Protein AF-A0A7S2NH34-F1 (afdb_monomer_lite)

Organism: NCBI:txid327968

Foldseek 3Di:
DVQLQVQQVVQCVQFPFFFKKFFAQPLAKWFKAQDQDPPGDGDDIDGHGDMFTFGGSDQKTFGDDPVPDPDRRIITGQADPDPDDPRDGRIGGQLPDWDFDDDPDPPCRDDTDTDRPRDPDPDDDDDDDDDDDPPDD

pLDDT: mean 74.91, std 16.02, range [39.28, 94.31]

Secondary structure (DSSP, 8-state):
-HHHHHHHHHHHHHSSSPEEEEE-TTS--EEEESSSSTTSPEEEEEPTT-EEEEEE-SSEEEEEPTT--SSEEEEEESB--STTS-SSBSEEEGGGS-EEE----TT-TT--EEE-TT---S------------S--

Structure (mmCIF, N/CA/C/O backbone):
data_AF-A0A7S2NH34-F1
#
_entry.id   AF-A0A7S2NH34-F1
#
loop_
_atom_site.group_PDB
_atom_site.id
_atom_site.type_symbol
_atom_site.label_atom_id
_atom_site.label_alt_id
_atom_site.label_comp_id
_atom_site.label_asym_id
_atom_site.label_entity_id
_atom_site.label_seq_id
_atom_site.pdbx_PDB_ins_code
_atom_site.Cartn_x
_atom_site.Cartn_y
_atom_site.Cartn_z
_atom_site.occupancy
_atom_site.B_iso_or_equiv
_atom_site.auth_seq_id
_atom_site.auth_comp_id
_atom_site.auth_asym_id
_atom_site.auth_atom_id
_atom_site.pdbx_PDB_model_num
ATOM 1 N N . GLY A 1 1 ? 5.482 4.991 -13.044 1.00 65.62 1 GLY A N 1
ATOM 2 C CA . GLY A 1 1 ? 4.552 6.133 -13.211 1.00 65.62 1 GLY A CA 1
ATOM 3 C C . GLY A 1 1 ? 4.896 7.312 -12.304 1.00 65.62 1 GLY A C 1
ATOM 4 O O . GLY A 1 1 ? 4.964 7.147 -11.092 1.00 65.62 1 GLY A O 1
ATOM 5 N N . ALA A 1 2 ? 5.089 8.513 -12.863 1.00 80.56 2 ALA A N 1
ATOM 6 C CA . ALA A 1 2 ? 5.440 9.723 -12.100 1.00 80.56 2 ALA A CA 1
ATOM 7 C C . ALA A 1 2 ? 4.353 10.170 -11.098 1.00 80.56 2 ALA A C 1
ATOM 9 O O . ALA A 1 2 ? 4.669 10.693 -10.032 1.00 80.56 2 ALA A O 1
ATOM 10 N N . GLY A 1 3 ? 3.073 9.919 -11.404 1.00 84.62 3 GLY A N 1
ATOM 11 C CA . GLY A 1 3 ? 1.956 10.215 -10.499 1.00 84.62 3 GLY A CA 1
ATOM 12 C C . GLY A 1 3 ? 2.044 9.456 -9.174 1.00 84.62 3 GLY A C 1
ATOM 13 O O . GLY A 1 3 ? 1.977 10.075 -8.117 1.00 84.62 3 GLY A O 1
ATOM 14 N N . ALA A 1 4 ? 2.294 8.144 -9.230 1.00 85.25 4 ALA A N 1
ATOM 15 C CA . ALA A 1 4 ? 2.416 7.304 -8.040 1.00 85.25 4 ALA A CA 1
ATOM 16 C C . ALA A 1 4 ? 3.557 7.752 -7.112 1.00 85.25 4 ALA A C 1
ATOM 18 O O . ALA A 1 4 ? 3.383 7.813 -5.897 1.00 85.25 4 ALA A O 1
ATOM 19 N N . ARG A 1 5 ? 4.698 8.159 -7.691 1.00 88.00 5 ARG A N 1
ATOM 20 C CA . ARG A 1 5 ? 5.837 8.717 -6.941 1.00 88.00 5 ARG A CA 1
ATOM 21 C C . ARG A 1 5 ? 5.459 9.991 -6.179 1.00 88.00 5 ARG A C 1
ATOM 23 O O . ARG A 1 5 ? 5.792 10.109 -5.005 1.00 88.00 5 ARG A O 1
ATOM 30 N N . ARG A 1 6 ? 4.727 10.914 -6.818 1.00 87.25 6 ARG A N 1
ATOM 31 C CA . ARG A 1 6 ? 4.263 12.156 -6.172 1.00 87.25 6 ARG A CA 1
ATOM 32 C C . ARG A 1 6 ? 3.299 11.887 -5.019 1.00 87.25 6 ARG A C 1
ATOM 34 O O . ARG A 1 6 ? 3.444 12.490 -3.964 1.00 87.25 6 ARG A O 1
ATOM 41 N N . VAL A 1 7 ? 2.353 10.967 -5.204 1.00 85.81 7 VAL A N 1
ATOM 42 C CA . VAL A 1 7 ? 1.376 10.610 -4.160 1.00 85.81 7 VAL A CA 1
ATOM 43 C C . VAL A 1 7 ? 2.057 9.931 -2.969 1.00 85.81 7 VAL A C 1
ATOM 45 O O . VAL A 1 7 ? 1.750 10.263 -1.827 1.00 85.81 7 VAL A O 1
ATOM 48 N N . ALA A 1 8 ? 3.020 9.040 -3.216 1.00 87.25 8 ALA A N 1
ATOM 49 C CA . ALA A 1 8 ? 3.787 8.400 -2.148 1.00 87.25 8 ALA A CA 1
ATOM 50 C C . ALA A 1 8 ? 4.632 9.405 -1.355 1.00 87.25 8 ALA A C 1
ATOM 52 O O . ALA A 1 8 ? 4.673 9.330 -0.129 1.00 87.25 8 ALA A O 1
ATOM 53 N N . ALA A 1 9 ? 5.262 10.369 -2.037 1.00 86.19 9 ALA A N 1
ATOM 54 C CA . ALA A 1 9 ? 5.993 11.452 -1.382 1.00 86.19 9 ALA A CA 1
ATOM 55 C C . ALA A 1 9 ? 5.063 12.307 -0.503 1.00 86.19 9 ALA A C 1
ATOM 57 O O . ALA A 1 9 ? 5.317 12.440 0.687 1.00 86.19 9 ALA A O 1
ATOM 58 N N . ALA A 1 10 ? 3.930 12.768 -1.044 1.00 84.44 10 ALA A N 1
ATOM 59 C CA . ALA A 1 10 ? 2.946 13.530 -0.273 1.00 84.44 10 ALA A CA 1
ATOM 60 C C . ALA A 1 10 ? 2.396 12.740 0.931 1.00 84.44 10 ALA A C 1
ATOM 62 O O . ALA A 1 10 ? 2.212 13.293 2.011 1.00 84.44 10 ALA A O 1
ATOM 63 N N . SER A 1 11 ? 2.171 11.432 0.772 1.00 84.00 11 SER A N 1
ATOM 64 C CA . SER A 1 11 ? 1.742 10.565 1.876 1.00 84.00 11 SER A CA 1
ATOM 65 C C . SER A 1 11 ? 2.810 10.455 2.963 1.00 84.00 11 SER A C 1
ATOM 67 O O . SER A 1 11 ? 2.477 10.458 4.144 1.00 84.00 11 SER A O 1
ATOM 69 N N . ARG A 1 12 ? 4.091 10.378 2.587 1.00 84.25 12 ARG A N 1
ATOM 70 C CA . ARG A 1 12 ? 5.213 10.350 3.534 1.00 84.25 12 ARG A CA 1
ATOM 71 C C . ARG A 1 12 ? 5.295 11.621 4.379 1.00 84.25 12 ARG A C 1
ATOM 73 O O . ARG A 1 12 ? 5.637 11.514 5.549 1.00 84.25 12 ARG A O 1
ATOM 80 N N . ASP A 1 13 ? 4.954 12.777 3.818 1.00 81.06 13 ASP A N 1
ATOM 81 C CA . ASP A 1 13 ? 5.004 14.059 4.536 1.00 81.06 13 ASP A CA 1
ATOM 82 C C . ASP A 1 13 ? 3.871 14.213 5.567 1.00 81.06 13 ASP A C 1
ATOM 84 O O . ASP A 1 13 ? 4.008 14.940 6.550 1.00 81.06 13 ASP A O 1
ATOM 88 N N . VAL A 1 14 ? 2.745 13.527 5.352 1.00 79.62 14 VAL A N 1
ATOM 89 C CA . VAL A 1 14 ? 1.555 13.613 6.216 1.00 79.62 14 VAL A CA 1
ATOM 90 C C . VAL A 1 14 ? 1.524 12.500 7.266 1.00 79.62 14 VAL A C 1
ATOM 92 O O . VAL A 1 14 ? 1.052 12.704 8.388 1.00 79.62 14 VAL A O 1
ATOM 95 N N . LEU A 1 15 ? 1.997 11.305 6.915 1.00 79.88 15 LEU A N 1
ATOM 96 C CA . LEU A 1 15 ? 1.953 10.136 7.786 1.00 79.88 15 LEU A CA 1
ATOM 97 C C . LEU A 1 15 ? 3.124 10.127 8.773 1.00 79.88 15 LEU A C 1
ATOM 99 O O . LEU A 1 15 ? 4.233 10.549 8.470 1.00 79.88 15 LEU A O 1
ATOM 103 N N . LEU A 1 16 ? 2.891 9.562 9.960 1.00 78.62 16 LEU A N 1
ATOM 104 C CA . LEU A 1 16 ? 3.945 9.362 10.963 1.00 78.62 16 LEU A CA 1
ATOM 105 C C . LEU A 1 16 ? 5.028 8.363 10.542 1.00 78.62 16 LEU A C 1
ATOM 107 O O . LEU A 1 16 ? 6.100 8.317 11.140 1.00 78.62 16 LEU A O 1
ATOM 111 N N . GLY A 1 17 ? 4.706 7.515 9.576 1.00 84.06 17 GLY A N 1
ATOM 112 C CA . GLY A 1 17 ? 5.538 6.423 9.119 1.00 84.06 17 GLY A CA 1
ATOM 113 C C . GLY A 1 17 ? 4.799 5.593 8.073 1.00 84.06 17 GLY A C 1
ATOM 114 O O . GLY A 1 17 ? 3.636 5.876 7.762 1.00 84.06 17 GLY A O 1
ATOM 115 N N . PRO A 1 18 ? 5.463 4.572 7.512 1.00 88.44 18 PRO A N 1
ATOM 116 C CA . PRO A 1 18 ? 4.841 3.694 6.538 1.00 88.44 18 PRO A CA 1
ATOM 117 C C . PRO A 1 18 ? 3.730 2.880 7.208 1.00 88.44 18 PRO A C 1
ATOM 119 O O . PRO A 1 18 ? 3.854 2.443 8.353 1.00 88.44 18 PRO A O 1
ATOM 122 N N . LEU A 1 19 ? 2.637 2.667 6.486 1.00 87.12 19 LEU A N 1
ATOM 123 C CA . LEU A 1 19 ? 1.461 1.991 7.013 1.00 87.12 19 LEU A CA 1
ATOM 124 C C . LEU A 1 19 ? 1.545 0.475 6.787 1.00 87.12 19 LEU A C 1
ATOM 126 O O . LEU A 1 19 ? 2.082 0.049 5.762 1.00 87.12 19 LEU A O 1
ATOM 130 N N . PRO A 1 20 ? 0.998 -0.345 7.700 1.00 89.31 20 PRO A N 1
ATOM 131 C CA . PRO A 1 20 ? 0.996 -1.796 7.564 1.00 89.31 20 PRO A CA 1
ATOM 132 C C . PRO A 1 20 ? -0.061 -2.306 6.582 1.00 89.31 20 PRO A C 1
ATOM 134 O O . PRO A 1 20 ? -1.229 -1.915 6.642 1.00 89.31 20 PRO A O 1
ATOM 137 N N . TYR A 1 21 ? 0.352 -3.243 5.731 1.00 91.44 21 TYR A N 1
ATOM 138 C CA . TYR A 1 21 ? -0.489 -3.995 4.804 1.00 91.44 21 TYR A CA 1
ATOM 139 C C . TYR A 1 21 ? -0.225 -5.493 4.935 1.00 91.44 21 TYR A C 1
ATOM 141 O O . TYR A 1 21 ? 0.900 -5.908 5.212 1.00 91.44 21 TYR A O 1
ATOM 149 N N . THR A 1 22 ? -1.255 -6.303 4.696 1.00 91.81 22 THR A N 1
ATOM 150 C CA . THR A 1 22 ? -1.137 -7.765 4.595 1.00 91.81 22 THR A CA 1
ATOM 151 C C . THR A 1 22 ? -1.578 -8.223 3.212 1.00 91.81 22 THR A C 1
ATOM 153 O O . THR A 1 22 ? -2.649 -7.829 2.746 1.00 91.81 22 THR A O 1
ATOM 156 N N . LEU A 1 23 ? -0.782 -9.066 2.557 1.00 91.62 23 LEU A N 1
ATOM 157 C CA . LEU A 1 23 ? -1.184 -9.727 1.320 1.00 91.62 23 LEU A CA 1
ATOM 158 C C . LEU A 1 23 ? -2.252 -10.782 1.629 1.00 91.62 23 LEU A C 1
ATOM 160 O O . LEU A 1 23 ? -2.051 -11.646 2.484 1.00 91.62 23 LEU A O 1
ATOM 164 N N . ARG A 1 24 ? -3.404 -10.707 0.957 1.00 88.81 24 ARG A N 1
ATOM 165 C CA . ARG A 1 24 ? -4.493 -11.671 1.150 1.00 88.81 24 ARG A CA 1
ATOM 166 C C . ARG A 1 24 ? -4.039 -13.104 0.886 1.00 88.81 24 ARG A C 1
ATOM 168 O O . ARG A 1 24 ? -3.216 -13.360 0.011 1.00 88.81 24 ARG A O 1
ATOM 175 N N . GLN A 1 25 ? -4.656 -14.036 1.606 1.00 86.44 25 GLN A N 1
ATOM 176 C CA . GLN A 1 25 ? -4.388 -15.473 1.490 1.00 86.44 25 GLN A CA 1
ATOM 177 C C . GLN A 1 25 ? -4.728 -16.040 0.098 1.00 86.44 25 GLN A C 1
ATOM 179 O O . GLN A 1 25 ? -4.115 -17.003 -0.348 1.00 86.44 25 GLN A O 1
ATOM 184 N N . ASP A 1 26 ? -5.676 -15.427 -0.609 1.00 84.06 26 ASP A N 1
ATOM 185 C CA . ASP A 1 26 ? -6.183 -15.858 -1.916 1.00 84.06 26 ASP A CA 1
ATOM 186 C C . ASP A 1 26 ? -5.614 -15.059 -3.105 1.00 84.06 26 ASP A C 1
ATOM 188 O O . ASP A 1 26 ? -5.895 -15.377 -4.259 1.00 84.06 26 ASP A O 1
ATOM 192 N N . ALA A 1 27 ? -4.783 -14.040 -2.861 1.00 81.50 27 ALA A N 1
ATOM 193 C CA . ALA A 1 27 ? -4.271 -13.147 -3.907 1.00 81.50 27 ALA A CA 1
ATOM 194 C C . ALA A 1 27 ? -3.088 -13.718 -4.717 1.00 81.50 27 ALA A C 1
ATOM 196 O O . ALA A 1 27 ? -2.608 -13.061 -5.652 1.00 81.50 27 ALA A O 1
ATOM 197 N N . GLY A 1 28 ? -2.620 -14.920 -4.364 1.00 85.56 28 GLY A N 1
ATOM 198 C CA . GLY A 1 28 ? -1.414 -15.523 -4.922 1.00 85.56 28 GLY A CA 1
ATOM 199 C C . GLY A 1 28 ? -0.156 -14.705 -4.620 1.00 85.56 28 GLY A C 1
ATOM 200 O O . GLY A 1 28 ? -0.158 -13.803 -3.783 1.00 85.56 28 GLY A O 1
ATOM 201 N N . HIS A 1 29 ? 0.938 -15.035 -5.300 1.00 89.75 29 HIS A N 1
ATOM 202 C CA . HIS A 1 29 ? 2.187 -14.291 -5.167 1.00 89.75 29 HIS A CA 1
ATOM 203 C C . HIS A 1 29 ? 2.110 -12.969 -5.949 1.00 89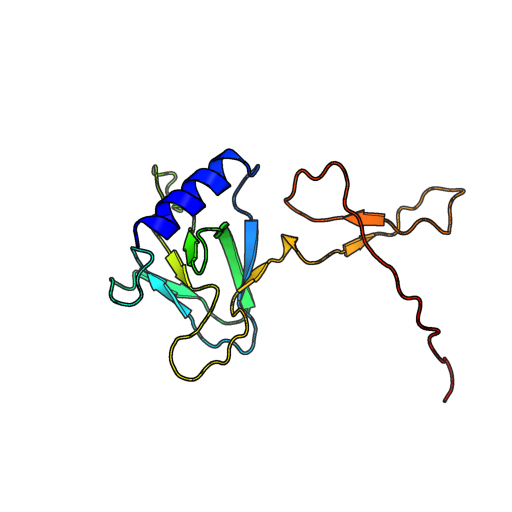.75 29 HIS A C 1
ATOM 205 O O . HIS A 1 29 ? 1.489 -12.905 -7.017 1.00 89.75 29 HIS A O 1
ATOM 211 N N . ILE A 1 30 ? 2.748 -11.910 -5.441 1.00 90.25 30 ILE A N 1
ATOM 212 C CA . ILE A 1 30 ? 2.791 -10.594 -6.096 1.00 90.25 30 ILE A CA 1
ATOM 213 C C . ILE A 1 30 ? 4.228 -10.135 -6.278 1.00 90.25 30 ILE A C 1
ATOM 215 O O . ILE A 1 30 ? 5.013 -10.098 -5.338 1.00 90.25 30 ILE A O 1
ATOM 219 N N . LYS A 1 31 ? 4.533 -9.697 -7.496 1.00 92.94 31 LYS A N 1
ATOM 220 C CA . LYS A 1 31 ? 5.827 -9.128 -7.862 1.00 92.94 31 LYS A CA 1
ATOM 221 C C . LYS A 1 31 ? 6.022 -7.740 -7.255 1.00 92.94 31 LYS A C 1
ATOM 223 O O . LYS A 1 31 ? 5.122 -6.898 -7.285 1.00 92.94 31 LYS A O 1
ATOM 228 N N . VAL A 1 32 ? 7.230 -7.492 -6.768 1.00 93.44 32 VAL A N 1
ATOM 229 C CA . VAL A 1 32 ? 7.707 -6.178 -6.338 1.00 93.44 32 VAL A CA 1
ATOM 230 C C . VAL A 1 32 ? 8.631 -5.635 -7.416 1.00 93.44 32 VAL A C 1
ATOM 232 O O . VAL A 1 32 ? 9.549 -6.319 -7.864 1.00 93.44 32 VAL A O 1
ATOM 235 N N . HIS A 1 33 ? 8.395 -4.398 -7.828 1.00 93.56 33 HIS A N 1
ATOM 236 C CA . HIS A 1 33 ? 9.067 -3.752 -8.947 1.00 93.56 33 HIS A CA 1
ATOM 237 C C . HIS A 1 33 ? 9.979 -2.617 -8.475 1.00 93.56 33 HIS A C 1
ATOM 239 O O . HIS A 1 33 ? 9.715 -1.978 -7.456 1.00 93.56 33 HIS A O 1
ATOM 245 N N . GLU A 1 34 ? 11.036 -2.328 -9.234 1.00 91.69 34 GLU A N 1
ATOM 246 C CA . GLU A 1 34 ? 11.936 -1.190 -8.967 1.00 91.69 34 GLU A CA 1
ATOM 247 C C . GLU A 1 34 ? 11.248 0.179 -9.164 1.00 91.69 34 GLU A C 1
ATOM 249 O O . GLU A 1 34 ? 11.632 1.189 -8.572 1.00 91.69 34 GLU A O 1
ATOM 254 N N . GLU A 1 35 ? 10.175 0.212 -9.959 1.00 91.81 35 GLU A N 1
ATOM 255 C CA . GLU A 1 35 ? 9.353 1.396 -10.215 1.00 91.81 35 GLU A CA 1
ATOM 256 C C . GLU A 1 35 ? 7.856 1.064 -10.124 1.00 91.81 35 GLU A C 1
ATOM 258 O O . GLU A 1 35 ? 7.491 -0.096 -10.302 1.00 91.81 35 GLU A O 1
ATOM 263 N N . PRO A 1 36 ? 6.953 2.056 -9.957 1.00 91.12 36 PRO A N 1
ATOM 264 C CA . PRO A 1 36 ? 5.513 1.818 -10.023 1.00 91.12 36 PRO A CA 1
ATOM 265 C C . PRO A 1 36 ? 5.064 1.646 -11.481 1.00 91.12 36 PRO A C 1
ATOM 267 O O . PRO A 1 36 ? 4.491 2.561 -12.090 1.00 91.12 36 PRO A O 1
ATOM 270 N N . CYS A 1 37 ? 5.437 0.512 -12.066 1.00 89.81 37 CYS A N 1
ATOM 271 C CA . CYS A 1 37 ? 5.151 0.063 -13.420 1.00 89.81 37 CYS A CA 1
ATOM 272 C C . CYS A 1 37 ? 5.271 -1.470 -13.462 1.00 89.81 37 CYS A C 1
ATOM 274 O O . CYS A 1 37 ? 6.208 -2.022 -12.901 1.00 89.81 37 CYS A O 1
ATOM 276 N N . VAL A 1 38 ? 4.339 -2.163 -14.117 1.00 88.88 38 VAL A N 1
ATOM 277 C CA . VAL A 1 38 ? 4.368 -3.639 -14.193 1.00 88.88 38 VAL A CA 1
ATOM 278 C C . VAL A 1 38 ? 5.421 -4.173 -15.169 1.00 88.88 38 VAL A C 1
ATOM 280 O O . VAL A 1 38 ? 5.811 -5.333 -15.067 1.00 88.88 38 VAL A O 1
ATOM 283 N N . ASP A 1 39 ? 5.899 -3.324 -16.081 1.00 89.25 39 ASP A N 1
ATOM 284 C CA . ASP A 1 39 ? 6.878 -3.687 -17.111 1.00 89.25 39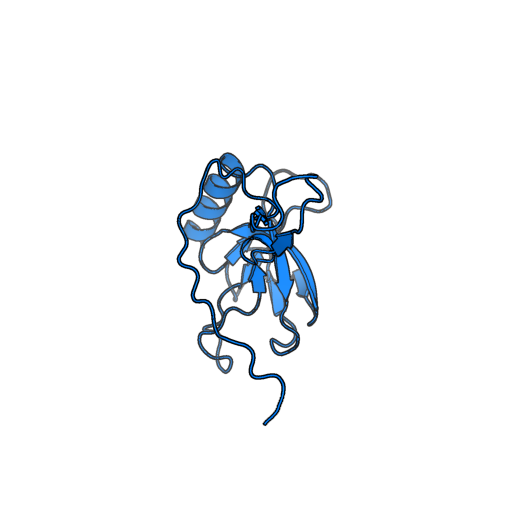 ASP A CA 1
ATOM 285 C C . ASP A 1 39 ? 8.333 -3.479 -16.661 1.00 89.25 39 ASP A C 1
ATOM 287 O O . ASP A 1 39 ? 9.265 -3.794 -17.399 1.00 89.25 39 ASP A O 1
ATOM 291 N N .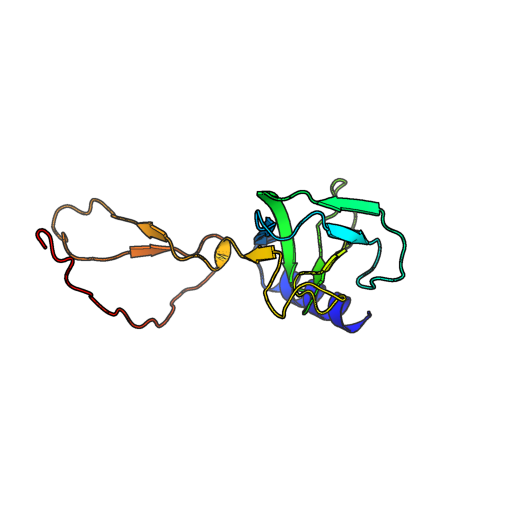 THR A 1 40 ? 8.555 -2.930 -15.464 1.00 90.25 40 THR A N 1
ATOM 292 C CA . THR A 1 40 ? 9.907 -2.720 -14.929 1.00 90.25 40 THR A CA 1
ATOM 293 C C . THR A 1 40 ? 10.414 -3.948 -14.194 1.00 90.25 40 THR A C 1
ATOM 295 O O . THR A 1 40 ? 9.663 -4.888 -13.899 1.00 90.25 40 THR A O 1
ATOM 298 N N . ARG A 1 41 ? 11.719 -3.955 -13.903 1.00 92.56 41 ARG A N 1
ATOM 299 C CA . ARG A 1 41 ? 12.387 -5.101 -13.296 1.00 92.56 41 ARG A CA 1
ATOM 300 C C . ARG A 1 41 ? 11.706 -5.504 -11.991 1.00 92.56 41 ARG A C 1
ATOM 302 O O . ARG A 1 41 ? 11.481 -4.680 -11.103 1.00 92.56 41 ARG A O 1
ATOM 309 N N . VAL A 1 42 ? 11.453 -6.804 -11.871 1.00 92.50 42 VAL A N 1
ATOM 310 C CA . VAL A 1 42 ? 11.043 -7.434 -10.615 1.00 92.50 42 VAL A CA 1
ATOM 311 C C . VAL A 1 42 ? 12.274 -7.571 -9.726 1.00 92.50 42 VAL A C 1
ATOM 313 O O . VAL A 1 42 ? 13.289 -8.134 -10.143 1.00 92.50 42 VAL A O 1
ATOM 316 N N . VAL A 1 43 ? 12.187 -7.032 -8.519 1.00 92.19 43 VAL A N 1
ATOM 317 C CA . VAL A 1 43 ? 13.273 -7.005 -7.532 1.00 92.19 43 VAL A CA 1
ATOM 318 C C . VAL A 1 43 ? 12.994 -7.896 -6.328 1.00 92.19 43 VAL A C 1
ATOM 320 O O . VAL A 1 43 ? 13.936 -8.256 -5.632 1.00 92.19 43 VAL A O 1
ATOM 323 N N . ASP A 1 44 ? 11.731 -8.256 -6.096 1.00 92.88 44 ASP A N 1
ATOM 324 C CA . ASP A 1 44 ? 11.309 -9.131 -5.000 1.00 92.88 44 ASP A CA 1
ATOM 325 C C . ASP A 1 44 ? 9.913 -9.723 -5.283 1.00 92.88 44 ASP A C 1
ATOM 327 O O . ASP A 1 44 ? 9.272 -9.385 -6.287 1.00 92.88 44 ASP A O 1
ATOM 331 N N . GLU A 1 45 ? 9.418 -10.584 -4.399 1.00 93.56 45 GLU A N 1
ATOM 332 C CA . GLU A 1 45 ? 8.091 -11.189 -4.477 1.00 93.56 45 GLU A CA 1
ATOM 333 C C . GLU A 1 45 ? 7.469 -11.370 -3.086 1.00 93.56 45 GLU A C 1
ATOM 335 O O . GLU A 1 45 ? 8.103 -11.886 -2.170 1.00 93.56 45 GLU A O 1
ATOM 340 N N . LEU A 1 46 ? 6.200 -10.985 -2.947 1.00 92.75 46 LEU A N 1
ATOM 341 C CA . LEU A 1 46 ? 5.403 -11.205 -1.742 1.00 92.75 46 LEU A CA 1
ATOM 342 C C . LEU A 1 46 ? 4.561 -12.470 -1.872 1.00 92.75 46 LEU A C 1
ATOM 344 O O . LEU A 1 46 ? 3.957 -12.728 -2.919 1.00 92.75 46 LEU A O 1
ATOM 348 N N . ARG A 1 47 ? 4.459 -13.214 -0.776 1.00 94.31 47 ARG A N 1
ATOM 349 C CA . ARG A 1 47 ? 3.658 -14.429 -0.634 1.00 94.31 47 ARG A CA 1
ATOM 350 C C . ARG A 1 47 ? 2.354 -14.155 0.121 1.00 94.31 47 ARG A C 1
ATOM 352 O O . ARG A 1 47 ? 2.299 -13.252 0.958 1.00 94.31 47 ARG A O 1
ATOM 359 N N . PRO A 1 48 ? 1.294 -14.939 -0.130 1.00 92.38 48 PRO A N 1
ATOM 360 C CA . PRO A 1 48 ? 0.060 -14.871 0.642 1.00 92.38 48 PRO A CA 1
ATOM 361 C C . PRO A 1 48 ? 0.310 -14.868 2.156 1.00 92.38 48 PRO A C 1
ATOM 363 O O . PRO A 1 48 ? 1.014 -15.728 2.681 1.00 92.38 48 PRO A O 1
ATOM 366 N N . GLY A 1 49 ? -0.269 -13.891 2.856 1.00 90.44 49 GLY A N 1
ATOM 367 C CA . GLY A 1 49 ? -0.077 -13.685 4.293 1.00 90.44 49 GLY A CA 1
ATOM 368 C C . GLY A 1 49 ? 1.106 -12.798 4.683 1.00 90.44 49 GLY A C 1
ATOM 369 O O . GLY A 1 49 ? 1.161 -12.382 5.843 1.00 90.44 49 GLY A O 1
ATOM 370 N N . ASP A 1 50 ? 2.004 -12.460 3.753 1.00 93.81 50 ASP A N 1
ATOM 371 C CA . ASP A 1 50 ? 3.123 -11.562 4.037 1.00 93.81 50 ASP A CA 1
ATOM 372 C C . ASP A 1 50 ? 2.631 -10.192 4.500 1.00 93.81 50 ASP A C 1
ATOM 374 O O . ASP A 1 50 ? 1.621 -9.653 4.028 1.00 93.81 50 ASP A O 1
ATOM 378 N N . ARG A 1 51 ? 3.386 -9.612 5.434 1.00 92.31 51 ARG A N 1
ATOM 379 C CA . ARG A 1 51 ? 3.144 -8.278 5.976 1.00 92.31 51 ARG A CA 1
ATOM 380 C C . ARG A 1 51 ? 4.220 -7.327 5.498 1.00 92.31 51 ARG A C 1
ATOM 382 O O . ARG A 1 51 ? 5.405 -7.610 5.642 1.00 92.31 51 ARG A O 1
ATOM 389 N N . VAL A 1 52 ? 3.799 -6.174 4.994 1.00 91.75 52 VAL A N 1
ATOM 390 C CA . VAL A 1 52 ? 4.699 -5.127 4.508 1.00 91.75 52 VAL A CA 1
ATOM 391 C C . VAL A 1 52 ? 4.303 -3.768 5.058 1.00 91.75 52 VAL A C 1
ATOM 393 O O . VAL A 1 52 ? 3.136 -3.510 5.355 1.00 91.75 52 VAL A O 1
ATOM 396 N N . LEU A 1 53 ? 5.287 -2.884 5.182 1.00 91.56 53 LEU A N 1
ATOM 397 C CA . LEU A 1 53 ? 5.081 -1.476 5.497 1.00 91.56 53 LEU A CA 1
ATOM 398 C C . LEU A 1 53 ? 5.239 -0.660 4.214 1.00 91.56 53 LEU A C 1
ATOM 400 O O . LEU A 1 53 ? 6.188 -0.883 3.464 1.00 91.56 53 LEU A O 1
ATOM 404 N N . GLY A 1 54 ? 4.353 0.302 3.960 1.00 91.62 54 GLY A N 1
ATOM 405 C CA . GLY A 1 54 ? 4.508 1.173 2.797 1.00 91.62 54 GLY A CA 1
ATOM 406 C C . GLY A 1 54 ? 3.692 2.458 2.813 1.00 91.62 54 GLY A C 1
ATOM 407 O O . GLY A 1 54 ? 2.786 2.646 3.625 1.00 91.62 54 GLY A O 1
ATOM 408 N N . TYR A 1 55 ? 4.025 3.345 1.880 1.00 90.25 55 TYR A N 1
ATOM 409 C CA . TYR A 1 55 ? 3.335 4.611 1.651 1.00 90.25 55 TYR A CA 1
ATOM 410 C C . TYR A 1 55 ? 2.408 4.502 0.433 1.00 90.25 55 TYR A C 1
ATOM 412 O O . TYR A 1 55 ? 2.862 4.077 -0.636 1.00 90.25 55 TYR A O 1
ATOM 420 N N . PRO A 1 56 ? 1.123 4.877 0.556 1.00 89.88 56 PRO A N 1
ATOM 421 C CA . PRO A 1 56 ? 0.196 4.860 -0.569 1.00 89.88 56 PRO A CA 1
ATOM 422 C C . PRO A 1 56 ? 0.667 5.759 -1.718 1.00 89.88 56 PRO A C 1
ATOM 424 O O . PRO A 1 56 ? 0.969 6.930 -1.522 1.00 89.88 56 PRO A O 1
ATOM 427 N N . GLY A 1 57 ? 0.691 5.219 -2.933 1.00 88.56 57 GLY A N 1
ATOM 428 C CA . GLY A 1 57 ? 1.052 5.904 -4.176 1.00 88.56 57 GLY A CA 1
ATOM 429 C C . GLY A 1 57 ? -0.051 5.804 -5.235 1.00 88.56 57 GLY A C 1
ATOM 430 O O . GLY A 1 57 ? 0.239 5.669 -6.421 1.00 88.56 57 GLY A O 1
ATOM 431 N N . GLY A 1 58 ? -1.322 5.796 -4.827 1.00 86.19 58 GLY A N 1
ATOM 432 C CA . GLY A 1 58 ? -2.459 5.475 -5.698 1.00 86.19 58 GLY A CA 1
ATOM 433 C C . GLY A 1 58 ? -2.681 3.963 -5.777 1.00 86.19 58 GLY A C 1
ATOM 434 O O . GLY A 1 58 ? -2.801 3.312 -4.746 1.00 86.19 58 GLY A O 1
ATOM 435 N N . ALA A 1 59 ? -2.694 3.386 -6.984 1.00 88.31 59 ALA A N 1
ATOM 436 C CA . ALA A 1 59 ? -2.797 1.930 -7.166 1.00 88.31 59 ALA A CA 1
ATOM 437 C C . ALA A 1 59 ? -1.537 1.160 -6.720 1.00 88.31 59 ALA A C 1
ATOM 439 O O . ALA A 1 59 ? -1.539 -0.068 -6.694 1.00 88.31 59 ALA A O 1
ATOM 440 N N . TRP A 1 60 ? -0.464 1.874 -6.380 1.00 91.94 60 TRP A N 1
ATOM 441 C CA . TRP A 1 60 ? 0.815 1.320 -5.954 1.00 91.94 60 TRP A CA 1
ATOM 442 C C . TRP A 1 60 ? 1.080 1.615 -4.482 1.00 91.94 60 TRP A C 1
ATOM 444 O O . TRP A 1 60 ? 0.672 2.652 -3.965 1.00 91.94 60 TRP A O 1
ATOM 454 N N . LEU A 1 61 ? 1.831 0.736 -3.833 1.00 93.06 61 LEU A N 1
ATOM 455 C CA . LEU A 1 61 ? 2.379 0.925 -2.500 1.00 93.06 61 LEU A CA 1
ATOM 456 C C . LEU A 1 61 ? 3.897 1.042 -2.613 1.00 93.06 61 LEU A C 1
ATOM 458 O O . LEU A 1 61 ? 4.560 0.156 -3.155 1.00 93.06 61 LEU A O 1
ATOM 462 N N . ALA A 1 62 ? 4.432 2.147 -2.106 1.00 93.31 62 ALA A N 1
ATOM 463 C CA . ALA A 1 62 ? 5.859 2.402 -2.057 1.00 93.31 62 ALA A CA 1
ATOM 464 C C . ALA A 1 62 ? 6.447 1.771 -0.791 1.00 93.31 62 ALA A C 1
ATOM 466 O O . ALA A 1 62 ? 6.102 2.178 0.321 1.00 93.31 62 ALA A O 1
ATOM 467 N N . LEU A 1 63 ? 7.328 0.787 -0.947 1.00 92.44 63 LEU A N 1
ATOM 468 C CA . LEU A 1 63 ? 7.981 0.118 0.173 1.00 92.44 63 LEU A CA 1
ATOM 469 C C . LEU A 1 63 ? 9.260 0.889 0.560 1.00 92.44 63 LEU A C 1
ATOM 471 O O . LEU A 1 63 ? 10.029 1.274 -0.332 1.00 92.44 63 LEU A O 1
ATOM 475 N N . PRO A 1 64 ? 9.511 1.133 1.861 1.00 86.56 64 PRO A N 1
ATOM 476 C CA . PRO A 1 64 ? 10.755 1.734 2.331 1.00 86.56 64 PRO A CA 1
ATOM 477 C C . PRO A 1 64 ? 11.973 0.916 1.889 1.00 86.56 64 PRO A C 1
ATOM 479 O O . PRO A 1 64 ? 11.887 -0.302 1.719 1.00 86.56 64 PRO A O 1
ATOM 482 N N . SER A 1 65 ? 13.116 1.575 1.705 1.00 78.50 65 SER A N 1
ATOM 483 C CA . SER A 1 65 ? 14.387 0.869 1.520 1.00 78.50 65 SER A CA 1
ATOM 484 C C . SER A 1 65 ? 14.826 0.245 2.847 1.00 78.50 65 SER A C 1
ATOM 486 O O . SER A 1 65 ? 14.848 0.933 3.868 1.00 78.50 65 SER A O 1
ATOM 488 N N . ASP A 1 66 ? 15.218 -1.031 2.828 1.00 69.00 66 ASP A N 1
ATOM 489 C CA . ASP A 1 66 ? 15.716 -1.741 4.019 1.00 69.00 66 ASP A CA 1
ATOM 490 C C . ASP A 1 66 ? 17.068 -1.187 4.510 1.00 69.00 66 ASP A C 1
ATOM 492 O O . ASP A 1 66 ? 17.478 -1.437 5.640 1.00 69.00 66 ASP A O 1
ATOM 496 N N . HIS A 1 67 ? 17.759 -0.398 3.679 1.00 57.28 67 HIS A N 1
ATOM 497 C CA . HIS A 1 67 ? 19.103 0.120 3.949 1.00 57.28 67 HIS A CA 1
ATOM 498 C C . HIS A 1 67 ? 19.141 1.612 4.304 1.00 57.28 67 HIS A C 1
ATOM 500 O O . HIS A 1 67 ? 20.198 2.233 4.224 1.00 57.28 67 HIS A O 1
ATOM 506 N N . GLY A 1 68 ? 18.005 2.216 4.669 1.00 52.38 68 GLY A N 1
ATOM 507 C CA . GLY A 1 68 ? 17.966 3.621 5.098 1.00 52.38 68 GLY A CA 1
ATOM 508 C C . GLY A 1 68 ? 18.344 4.633 4.007 1.00 52.38 68 GLY A C 1
ATOM 509 O O . GLY A 1 68 ? 18.594 5.795 4.314 1.00 52.38 68 GLY A O 1
ATOM 510 N N . GLY A 1 69 ? 18.389 4.207 2.740 1.00 53.19 69 GLY A N 1
ATOM 511 C CA . GLY A 1 69 ? 18.631 5.091 1.605 1.00 53.19 69 GLY A CA 1
ATOM 512 C C . GLY A 1 69 ? 17.467 6.055 1.370 1.00 53.19 69 GLY A C 1
ATOM 513 O O . GLY A 1 69 ? 16.304 5.734 1.629 1.00 53.19 69 GLY A O 1
ATOM 514 N N . GLU A 1 70 ? 17.769 7.241 0.842 1.00 51.56 70 GLU A N 1
ATOM 515 C CA . GLU A 1 70 ? 16.744 8.202 0.443 1.00 51.56 70 GLU A CA 1
ATOM 516 C C . GLU A 1 70 ? 15.989 7.699 -0.797 1.00 51.56 70 GLU A C 1
ATOM 518 O O . GLU A 1 70 ? 16.512 7.686 -1.910 1.00 51.56 70 GLU A O 1
ATOM 523 N N . GLY A 1 71 ? 14.734 7.279 -0.612 1.00 59.72 71 GLY A N 1
ATOM 524 C CA . GLY A 1 71 ? 13.795 7.047 -1.711 1.00 59.72 71 GLY A CA 1
ATOM 525 C C . GLY A 1 71 ? 12.974 5.762 -1.613 1.00 59.72 71 GLY A C 1
ATOM 526 O O . GLY A 1 71 ? 13.167 4.914 -0.745 1.00 59.72 71 GLY A O 1
ATOM 527 N N . PHE A 1 72 ? 12.028 5.633 -2.543 1.00 65.31 72 PHE A N 1
ATOM 528 C CA . PHE A 1 72 ? 11.208 4.438 -2.726 1.00 65.3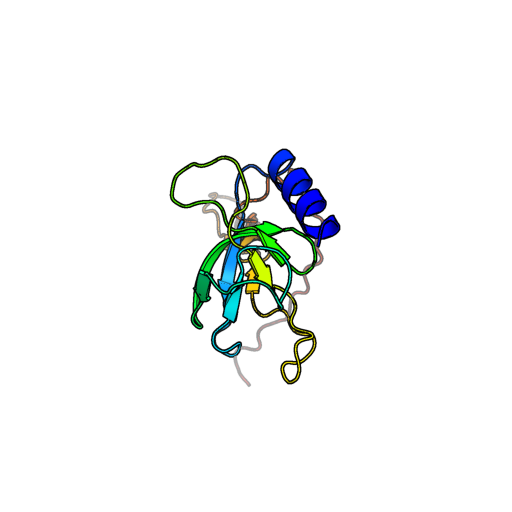1 72 PHE A CA 1
ATOM 529 C C . PHE A 1 72 ? 11.822 3.583 -3.836 1.00 65.31 72 PHE A C 1
ATOM 531 O O . PHE A 1 72 ? 11.732 3.937 -5.014 1.00 65.31 72 PHE A O 1
ATOM 538 N N . GLN A 1 73 ? 12.467 2.481 -3.463 1.00 74.94 73 GLN A N 1
ATOM 539 C CA . GLN A 1 73 ? 13.161 1.600 -4.414 1.00 74.94 73 GLN A CA 1
ATOM 540 C C . GLN A 1 73 ? 12.353 0.358 -4.789 1.00 74.94 73 GLN A C 1
ATOM 542 O O . GLN A 1 73 ? 12.769 -0.424 -5.637 1.00 74.94 73 GLN A O 1
ATOM 547 N N . ARG A 1 74 ? 11.209 0.157 -4.136 1.00 92.12 74 ARG A N 1
ATOM 548 C CA . ARG A 1 74 ? 10.389 -1.038 -4.277 1.00 92.12 74 ARG A CA 1
ATOM 549 C C . ARG A 1 74 ? 8.924 -0.650 -4.292 1.00 92.12 74 ARG A C 1
ATOM 551 O O . ARG A 1 74 ? 8.472 0.143 -3.464 1.00 92.12 74 ARG A O 1
ATOM 558 N N . TRP A 1 75 ? 8.196 -1.210 -5.240 1.00 93.38 75 TRP A N 1
ATOM 559 C CA . TRP A 1 75 ? 6.821 -0.853 -5.531 1.00 93.38 75 TRP A CA 1
ATOM 560 C C . TRP A 1 75 ? 6.000 -2.111 -5.729 1.00 93.38 75 TRP A C 1
ATOM 562 O O . TRP A 1 75 ? 6.373 -2.992 -6.498 1.00 93.38 75 TRP A O 1
ATOM 572 N N . VAL A 1 76 ? 4.861 -2.183 -5.055 1.00 93.62 76 VAL A N 1
ATOM 573 C CA . VAL A 1 76 ? 3.926 -3.298 -5.198 1.00 93.62 76 VAL A CA 1
ATOM 574 C C . VA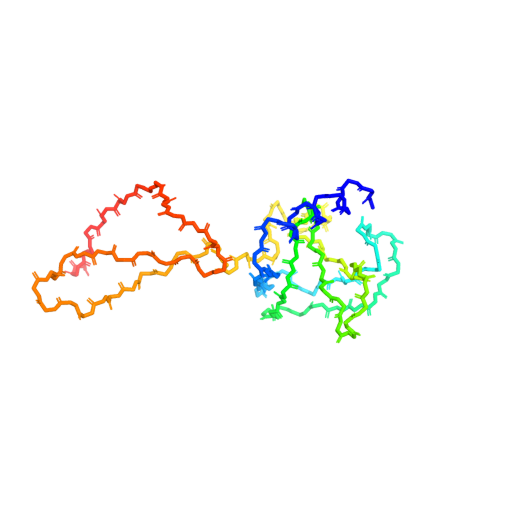L A 1 76 ? 2.554 -2.774 -5.592 1.00 93.62 76 VAL A C 1
ATOM 576 O O . VAL A 1 76 ? 2.121 -1.715 -5.135 1.00 93.62 76 VAL A O 1
ATOM 579 N N . LEU A 1 77 ? 1.883 -3.490 -6.486 1.00 90.62 77 LEU A N 1
ATOM 580 C CA . LEU A 1 77 ? 0.561 -3.119 -6.966 1.00 90.62 77 LEU A CA 1
ATOM 581 C C . LEU A 1 77 ? -0.499 -3.519 -5.923 1.00 90.62 77 LEU A C 1
ATOM 583 O O . LEU A 1 77 ? -0.630 -4.691 -5.577 1.00 90.62 77 LEU A O 1
ATOM 587 N N . VAL A 1 78 ? -1.250 -2.539 -5.417 1.00 86.25 78 VAL A N 1
ATOM 588 C CA . VAL A 1 78 ? -2.307 -2.723 -4.404 1.00 86.25 78 VAL A CA 1
ATOM 589 C C . VAL A 1 78 ? -3.604 -3.203 -5.050 1.00 86.25 78 VAL A C 1
ATOM 591 O O . VAL A 1 78 ? -4.263 -4.106 -4.529 1.00 86.25 78 VAL A O 1
ATOM 594 N N . LEU A 1 79 ? -3.954 -2.601 -6.189 1.00 75.12 79 LEU A N 1
ATOM 595 C CA . LEU A 1 79 ? -5.165 -2.888 -6.956 1.00 75.12 79 LEU A CA 1
ATOM 596 C C . LEU A 1 79 ? -4.796 -3.646 -8.229 1.00 75.12 79 LEU A C 1
ATOM 598 O O . LEU A 1 79 ? -4.071 -3.130 -9.076 1.00 75.12 79 LEU A O 1
ATOM 602 N N . GLY A 1 80 ? -5.285 -4.875 -8.365 1.00 55.31 80 GLY A N 1
ATOM 603 C CA . GLY A 1 80 ? -5.037 -5.680 -9.551 1.00 55.31 80 GLY A CA 1
ATOM 604 C C . GLY A 1 80 ? -6.139 -5.512 -10.590 1.00 55.31 80 GLY A C 1
ATOM 605 O O . GLY A 1 80 ? -7.127 -6.216 -10.516 1.00 55.31 80 GLY A O 1
ATOM 606 N N . GLU A 1 81 ? -5.922 -4.694 -11.620 1.00 49.50 81 GLU A N 1
ATOM 607 C CA . GLU A 1 81 ? -6.558 -4.915 -12.938 1.00 49.50 81 GLU A CA 1
ATOM 608 C C . GLU A 1 81 ? -5.634 -5.727 -13.870 1.00 49.50 81 GLU A C 1
ATOM 610 O O . GLU A 1 81 ? -5.738 -5.712 -15.096 1.00 49.50 81 GLU A O 1
ATOM 615 N N . ALA A 1 82 ? -4.679 -6.460 -13.298 1.00 42.16 82 ALA A N 1
ATOM 616 C CA . ALA A 1 82 ? -3.825 -7.357 -14.058 1.00 42.16 82 ALA A CA 1
ATOM 617 C C . ALA A 1 82 ? -4.562 -8.688 -14.284 1.00 42.16 82 ALA A C 1
ATOM 619 O O . ALA A 1 82 ? -4.622 -9.524 -13.383 1.00 42.16 82 ALA A O 1
ATOM 620 N N . ARG A 1 83 ? -5.145 -8.831 -15.487 1.00 39.28 83 ARG A N 1
ATOM 621 C CA . ARG A 1 83 ? -5.644 -10.063 -16.141 1.00 39.28 83 ARG A CA 1
ATOM 622 C C . ARG A 1 83 ? -5.880 -11.256 -15.194 1.00 39.28 83 ARG A C 1
ATOM 624 O O . ARG A 1 83 ? -4.972 -12.045 -14.952 1.00 39.28 83 ARG A O 1
ATOM 631 N N . GLY A 1 84 ? -7.123 -11.429 -14.740 1.00 41.03 84 GLY A N 1
ATOM 632 C CA . GLY A 1 84 ? -7.601 -12.679 -14.125 1.00 41.03 84 GLY A CA 1
ATOM 633 C C . GLY A 1 84 ? -7.865 -12.633 -12.620 1.00 41.03 84 GLY A C 1
ATOM 634 O O . GLY A 1 84 ? -8.446 -13.571 -12.089 1.00 41.03 84 GLY A O 1
ATOM 635 N N . PHE A 1 85 ? -7.514 -11.542 -11.944 1.00 43.94 85 PHE A N 1
ATOM 636 C CA . PHE A 1 85 ? -7.951 -11.272 -10.575 1.00 43.94 85 PHE A CA 1
ATOM 637 C C . PHE A 1 85 ? -8.899 -10.076 -10.644 1.00 43.94 85 PHE A C 1
ATOM 639 O O . PHE A 1 85 ? -8.571 -9.090 -11.299 1.00 43.94 85 PHE A O 1
ATOM 646 N N . GLY A 1 86 ? -10.105 -10.216 -10.091 1.00 48.72 86 GLY A N 1
ATOM 647 C CA . GLY A 1 86 ? -11.152 -9.192 -10.149 1.00 48.72 86 GLY A CA 1
ATOM 648 C C . GLY A 1 86 ? -10.747 -7.867 -9.481 1.00 48.72 86 GLY A C 1
ATOM 649 O O . GLY A 1 86 ? -9.628 -7.743 -8.991 1.00 48.72 86 GLY A O 1
ATOM 650 N N . PRO A 1 87 ? -11.659 -6.884 -9.393 1.00 59.62 87 PRO A N 1
ATOM 651 C CA . PRO A 1 87 ? -11.374 -5.515 -8.932 1.00 59.62 87 PRO A CA 1
ATOM 652 C C . PRO A 1 87 ? -10.975 -5.405 -7.447 1.00 59.62 87 PRO A C 1
ATOM 654 O O . PRO A 1 87 ? -10.897 -4.307 -6.897 1.00 59.62 87 PRO A O 1
ATOM 657 N N . GLU A 1 88 ? -10.767 -6.527 -6.764 1.00 66.75 88 GLU A N 1
ATOM 658 C CA . GLU A 1 88 ? -10.517 -6.542 -5.338 1.00 66.75 88 GLU A CA 1
ATOM 659 C C . GLU A 1 88 ? -9.054 -6.199 -5.010 1.00 66.75 88 GLU A C 1
ATOM 661 O O . GLU A 1 88 ? -8.121 -6.673 -5.671 1.00 66.75 88 GLU A O 1
ATOM 666 N N . PRO A 1 89 ? -8.821 -5.402 -3.954 1.00 73.62 89 PRO A N 1
ATOM 667 C CA . PRO A 1 89 ? -7.476 -5.111 -3.487 1.00 73.62 89 PRO A CA 1
ATOM 668 C C . PRO A 1 89 ? -6.792 -6.402 -3.044 1.00 73.62 89 PRO A C 1
ATOM 670 O O . PRO A 1 89 ? -7.371 -7.223 -2.325 1.00 73.62 89 PRO A O 1
ATOM 673 N N . ARG A 1 90 ? -5.534 -6.572 -3.456 1.00 85.12 90 ARG A N 1
ATOM 674 C CA . ARG A 1 90 ? -4.725 -7.729 -3.056 1.00 85.12 90 ARG A CA 1
ATOM 675 C C . ARG A 1 90 ? -4.004 -7.508 -1.731 1.00 85.12 90 ARG A C 1
ATOM 677 O O . ARG A 1 90 ? -3.797 -8.452 -0.973 1.00 85.12 90 ARG A O 1
ATOM 684 N N . LEU A 1 91 ? -3.641 -6.259 -1.451 1.00 88.56 91 LEU A N 1
ATOM 685 C CA . LEU A 1 91 ? -3.067 -5.835 -0.179 1.00 88.56 91 LEU A CA 1
ATOM 686 C C . LEU A 1 91 ? -4.160 -5.211 0.684 1.00 88.56 91 LEU A C 1
ATOM 688 O O . LEU A 1 91 ? -4.790 -4.230 0.290 1.00 88.56 91 LEU A O 1
ATOM 692 N N . LEU A 1 92 ? -4.362 -5.770 1.873 1.00 86.88 92 LEU A N 1
ATOM 693 C CA . LEU A 1 92 ? -5.305 -5.254 2.854 1.00 86.88 92 LEU A CA 1
ATOM 694 C C . LEU A 1 92 ? -4.605 -4.229 3.751 1.00 86.88 92 LEU A C 1
ATOM 696 O O . LEU A 1 92 ? -3.631 -4.595 4.413 1.00 86.88 92 LEU A O 1
ATOM 700 N N . PRO A 1 93 ? -5.083 -2.974 3.813 1.00 84.88 93 PRO A N 1
ATOM 701 C CA . PRO A 1 93 ? -4.583 -1.995 4.770 1.00 84.88 93 PRO A CA 1
ATOM 702 C C . PRO A 1 93 ? -4.945 -2.424 6.195 1.00 84.88 93 PRO A C 1
ATOM 704 O O . PRO A 1 93 ? -6.105 -2.342 6.597 1.00 84.88 93 PRO A O 1
ATOM 707 N N . CYS A 1 94 ? -3.961 -2.850 6.989 1.00 80.75 94 CYS A N 1
ATOM 708 C CA . CYS A 1 94 ? -4.199 -3.237 8.383 1.00 80.75 94 CYS A CA 1
ATOM 709 C C . CYS A 1 94 ? -4.657 -2.036 9.224 1.00 80.75 94 CYS A C 1
ATOM 711 O O . CYS A 1 94 ? -5.427 -2.191 10.161 1.00 80.75 94 CYS A O 1
ATOM 713 N N . TRP A 1 95 ? -4.215 -0.832 8.855 1.00 70.44 95 TRP A N 1
ATOM 714 C CA . TRP A 1 95 ? -4.595 0.430 9.495 1.00 70.44 95 TRP A CA 1
ATOM 715 C C . TRP A 1 95 ? -6.061 0.827 9.268 1.00 70.44 95 TRP A C 1
ATOM 717 O O . TRP A 1 95 ? -6.606 1.615 10.035 1.00 70.44 95 TRP A O 1
ATOM 727 N N . ALA A 1 96 ? -6.706 0.302 8.221 1.00 68.88 96 ALA A N 1
ATOM 728 C CA . ALA A 1 96 ? -8.115 0.572 7.937 1.00 68.88 96 ALA A CA 1
ATOM 729 C C . ALA A 1 96 ? -9.057 -0.410 8.655 1.00 68.88 96 ALA A C 1
ATOM 731 O O . ALA A 1 96 ? -10.274 -0.243 8.604 1.00 68.88 96 ALA A O 1
ATOM 732 N N . GLN A 1 97 ? -8.511 -1.433 9.318 1.00 66.12 97 GLN A N 1
ATOM 733 C CA . GLN A 1 97 ? -9.289 -2.345 10.146 1.00 66.12 97 GLN A CA 1
ATOM 734 C C . GLN A 1 97 ? -9.461 -1.709 11.526 1.00 66.12 97 GLN A C 1
ATOM 736 O O . GLN A 1 97 ? -8.492 -1.539 12.263 1.00 66.12 97 GLN A O 1
ATOM 741 N N . ALA A 1 98 ? -10.693 -1.332 11.864 1.00 62.94 98 ALA A N 1
ATOM 742 C CA . ALA A 1 98 ? -11.006 -0.845 13.200 1.00 62.94 98 ALA A CA 1
ATOM 743 C C . ALA A 1 98 ? -10.987 -2.023 14.183 1.00 62.94 98 ALA A C 1
ATOM 745 O O . ALA A 1 98 ? -11.671 -3.028 13.969 1.00 62.94 98 ALA A O 1
ATOM 746 N N . ALA A 1 99 ? -10.215 -1.900 15.260 1.00 63.00 99 ALA A N 1
ATOM 747 C CA . ALA A 1 99 ? -10.262 -2.847 16.365 1.00 63.00 99 ALA A CA 1
ATOM 748 C C . ALA A 1 99 ? -11.217 -2.324 17.440 1.00 63.00 99 ALA A C 1
ATOM 750 O O . ALA A 1 99 ? -11.099 -1.179 17.875 1.00 63.00 99 ALA A O 1
ATOM 751 N N . VAL A 1 100 ? -12.145 -3.177 17.881 1.00 66.44 100 VAL A N 1
ATOM 752 C CA . VAL A 1 100 ? -12.942 -2.918 19.081 1.00 66.44 100 VAL A CA 1
ATOM 753 C C . VAL A 1 100 ? -12.078 -3.238 20.291 1.00 66.44 100 VAL A C 1
ATOM 755 O O . VAL A 1 100 ? -11.729 -4.397 20.523 1.00 66.44 100 VAL A O 1
ATOM 758 N N . VAL A 1 101 ? -11.750 -2.219 21.074 1.00 65.06 101 VAL A N 1
ATOM 759 C CA . VAL A 1 101 ? -10.992 -2.368 22.313 1.00 65.06 101 VAL A CA 1
ATOM 760 C C . VAL A 1 101 ? -11.950 -2.186 23.482 1.00 65.06 101 VAL A C 1
ATOM 762 O O . VAL A 1 101 ? -12.638 -1.173 23.589 1.00 65.06 101 VAL A O 1
ATOM 765 N N . ARG A 1 102 ? -11.998 -3.166 24.389 1.00 60.78 102 ARG A N 1
ATOM 766 C CA . ARG A 1 102 ? -12.635 -2.970 25.695 1.00 60.78 102 ARG A CA 1
ATOM 767 C C . ARG A 1 102 ? -11.618 -2.309 26.608 1.00 60.78 102 ARG A C 1
ATOM 769 O O . ARG A 1 102 ? -10.633 -2.948 26.977 1.00 60.78 102 ARG A O 1
ATOM 776 N N . ARG A 1 103 ? -11.835 -1.044 26.963 1.00 58.78 103 ARG A N 1
ATOM 777 C CA . ARG A 1 103 ? -11.068 -0.431 28.048 1.00 58.78 103 ARG A CA 1
ATOM 778 C C . ARG A 1 103 ? -11.737 -0.787 29.372 1.00 58.78 103 ARG A C 1
ATOM 780 O O . ARG A 1 103 ? -12.931 -0.546 29.509 1.00 58.78 103 ARG A O 1
ATOM 787 N N . PRO A 1 104 ? -11.003 -1.364 30.333 1.00 56.00 104 PRO A N 1
ATOM 788 C CA . PRO A 1 104 ? -11.509 -1.531 31.682 1.00 56.00 104 PRO A CA 1
ATOM 789 C C . PRO A 1 104 ? -11.478 -0.159 32.366 1.00 56.00 104 PRO A C 1
ATOM 791 O O . PRO A 1 104 ? -10.507 0.174 33.038 1.00 56.00 104 PRO A O 1
ATOM 794 N N . ASP A 1 105 ? -12.498 0.665 32.134 1.00 59.16 105 ASP A N 1
ATOM 795 C CA . ASP A 1 105 ? -12.741 1.865 32.937 1.00 59.16 105 ASP A CA 1
ATOM 796 C C . ASP A 1 105 ? -13.831 1.520 33.967 1.00 59.16 105 ASP A C 1
ATOM 798 O O . ASP A 1 105 ? -14.971 1.243 33.574 1.00 59.16 105 ASP A O 1
ATOM 802 N N . PRO A 1 106 ? -13.506 1.437 35.272 1.00 51.47 106 PRO A N 1
ATOM 803 C CA . PRO A 1 106 ? -14.470 1.046 36.287 1.00 51.47 106 PRO A CA 1
ATOM 804 C C . PRO A 1 106 ? -15.536 2.140 36.431 1.00 51.47 106 PRO A C 1
ATOM 806 O O . PRO A 1 106 ? -15.324 3.148 37.100 1.00 51.47 106 PRO A O 1
ATOM 809 N N . GLY A 1 107 ? -16.688 1.933 35.787 1.00 59.72 107 GLY A N 1
ATOM 810 C CA . GLY A 1 107 ? -17.845 2.834 35.836 1.00 59.72 107 GLY A CA 1
ATOM 811 C C . GLY A 1 107 ? -18.481 3.169 34.484 1.00 59.72 107 GLY A C 1
ATOM 812 O O . GLY A 1 107 ? -19.484 3.882 34.470 1.00 59.72 107 GLY A O 1
ATOM 813 N N . LYS A 1 108 ? -17.937 2.676 33.363 1.00 54.34 108 LYS A N 1
ATOM 814 C CA . LYS A 1 108 ? -18.482 2.900 32.012 1.00 54.34 108 LYS A CA 1
ATOM 815 C C . LYS A 1 108 ? -18.485 1.611 31.191 1.00 54.34 108 LYS A C 1
ATOM 817 O O . LYS A 1 108 ? -17.681 1.436 30.281 1.00 54.34 108 LYS A O 1
ATOM 822 N N . ASP A 1 109 ? -19.397 0.705 31.527 1.00 54.72 109 ASP A N 1
ATOM 823 C CA . ASP A 1 109 ? -19.472 -0.626 30.907 1.00 54.72 109 ASP A CA 1
ATOM 824 C C . ASP A 1 109 ? -19.959 -0.626 29.438 1.00 54.72 109 ASP A C 1
ATOM 826 O O . ASP A 1 109 ? -19.871 -1.660 28.776 1.00 54.72 109 ASP A O 1
ATOM 830 N N . ASP A 1 110 ? -20.388 0.522 28.893 1.00 58.28 110 ASP A N 1
ATOM 831 C CA . ASP A 1 110 ? -21.036 0.606 27.571 1.00 58.28 110 ASP A CA 1
ATOM 832 C C . ASP A 1 110 ? -20.251 1.390 26.497 1.00 58.28 110 ASP A C 1
ATOM 834 O O . ASP A 1 110 ? -20.713 1.514 25.358 1.00 58.28 110 ASP A O 1
ATOM 838 N N . ASP A 1 111 ? -19.051 1.895 26.800 1.00 59.50 111 ASP A N 1
ATOM 839 C CA . ASP A 1 111 ? -18.277 2.674 25.825 1.00 59.50 111 ASP A CA 1
ATOM 840 C C . ASP A 1 111 ? -17.491 1.749 24.870 1.00 59.50 111 ASP A C 1
ATOM 842 O O . ASP A 1 111 ? -16.517 1.089 25.248 1.00 59.50 111 ASP A O 1
ATOM 846 N N . LEU A 1 112 ? -17.889 1.717 23.591 1.00 62.62 112 LEU A N 1
ATOM 847 C CA . LEU A 1 112 ? -17.140 1.047 22.523 1.00 62.62 112 LEU A CA 1
ATOM 848 C C . LEU A 1 112 ? -15.977 1.938 22.065 1.00 62.62 112 LEU A C 1
ATOM 850 O O . LEU A 1 112 ? -16.189 2.978 21.440 1.00 62.62 112 LEU A O 1
ATOM 854 N N . TRP A 1 113 ? -14.740 1.508 22.313 1.00 62.47 113 TRP A N 1
ATOM 855 C CA . TRP A 1 113 ? -13.559 2.206 21.811 1.00 62.47 113 TRP A CA 1
ATOM 856 C C . TRP A 1 113 ? -13.087 1.581 20.502 1.00 62.47 113 TRP A C 1
ATOM 858 O O . TRP A 1 113 ? -12.819 0.380 20.433 1.00 62.47 113 TRP A O 1
ATOM 868 N N . LEU A 1 114 ? -12.987 2.411 19.464 1.00 63.53 114 LEU A N 1
ATOM 869 C CA . LEU A 1 114 ? -12.382 2.048 18.188 1.00 63.53 114 LEU A CA 1
ATOM 870 C C . LEU A 1 114 ? -11.004 2.692 18.090 1.00 63.53 114 LEU A C 1
ATOM 872 O O . LEU A 1 114 ? -10.861 3.900 18.279 1.00 63.53 114 LEU A O 1
ATOM 876 N N . GLU A 1 115 ? -9.999 1.887 17.765 1.00 62.19 115 GLU A N 1
ATOM 877 C CA . GLU A 1 115 ? -8.648 2.366 17.486 1.00 62.19 115 GLU A CA 1
ATOM 878 C C . GLU A 1 115 ? -8.267 2.027 16.038 1.00 62.19 115 GLU A C 1
ATOM 880 O O . GLU A 1 115 ? -8.499 0.913 15.560 1.00 62.19 115 GLU A O 1
ATOM 885 N N . TRP A 1 116 ? -7.680 3.006 15.341 1.00 65.19 116 TRP A N 1
ATOM 886 C CA . TRP A 1 116 ? -7.111 2.846 14.000 1.00 65.19 116 TRP A CA 1
ATOM 887 C C . TRP A 1 116 ? -5.585 2.894 14.096 1.00 65.19 116 TRP A C 1
ATOM 889 O O . TRP A 1 116 ? -5.007 3.979 14.229 1.00 65.19 116 TRP A O 1
ATOM 899 N N . PRO A 1 117 ? -4.898 1.743 14.058 1.00 58.78 117 PRO A N 1
ATOM 900 C CA . PRO A 1 117 ? -3.456 1.708 14.239 1.00 58.78 117 PRO A CA 1
ATOM 901 C C . PRO A 1 117 ? -2.739 2.402 13.073 1.00 58.78 117 PRO A C 1
ATOM 903 O O . PRO A 1 117 ? -2.891 2.019 11.916 1.00 58.78 117 PRO A O 1
ATOM 906 N N . GLY A 1 118 ? -1.914 3.405 13.383 1.00 55.91 118 GLY A N 1
ATOM 907 C CA . GLY A 1 118 ? -1.029 4.067 12.414 1.00 55.91 118 GLY A CA 1
ATOM 908 C C . GLY A 1 118 ? -1.548 5.376 11.812 1.00 55.91 118 GLY A C 1
ATOM 909 O O . GLY A 1 118 ? -0.795 6.041 11.101 1.00 55.91 118 GLY A O 1
ATOM 910 N N . LEU A 1 119 ? -2.776 5.802 12.125 1.00 61.91 119 LEU A N 1
ATOM 911 C CA . LEU A 1 119 ? -3.284 7.117 11.730 1.00 61.91 119 LEU A CA 1
ATOM 912 C C . LEU A 1 119 ? -3.297 8.087 12.922 1.00 61.91 119 LEU A C 1
ATOM 914 O O . LEU A 1 119 ? -3.846 7.785 13.978 1.00 61.91 119 LEU A O 1
ATOM 918 N N . LYS A 1 120 ? -2.750 9.296 12.737 1.00 57.22 120 LYS A N 1
ATOM 919 C CA . LYS A 1 120 ? -2.991 10.433 13.643 1.00 57.22 120 LYS A CA 1
ATOM 920 C C . LYS A 1 120 ? -4.369 11.026 13.345 1.00 57.22 120 LYS A C 1
ATOM 922 O O . LYS A 1 120 ? -4.463 12.078 12.719 1.00 57.22 120 LYS A O 1
ATOM 927 N N . VAL A 1 121 ? -5.437 10.342 13.740 1.00 60.00 121 VAL A N 1
ATOM 928 C CA . VAL A 1 121 ? -6.793 10.897 13.630 1.00 60.00 121 VAL A CA 1
ATOM 929 C C . VAL A 1 121 ? -7.204 11.452 14.985 1.00 60.00 121 VAL A C 1
ATOM 931 O O . VAL A 1 121 ? -7.135 10.746 15.986 1.00 60.00 121 VAL A O 1
ATOM 934 N N . SER A 1 122 ? -7.619 12.718 15.030 1.00 52.69 122 SER A N 1
ATOM 935 C CA . SER A 1 122 ? -8.211 13.313 16.234 1.00 52.69 122 SER A CA 1
ATOM 936 C C . SER A 1 122 ? -9.677 12.907 16.417 1.00 52.69 122 SER A C 1
ATOM 938 O O . SER A 1 122 ? -10.153 12.873 17.549 1.00 52.69 122 SER A O 1
ATOM 940 N N . SER A 1 123 ? -10.389 12.581 15.329 1.00 57.50 123 SER A N 1
ATOM 941 C CA . SER A 1 123 ? -11.762 12.061 15.347 1.00 57.50 123 SER A CA 1
ATOM 942 C C . SER A 1 123 ? -12.159 11.411 14.010 1.00 57.50 123 SER A C 1
ATOM 944 O O . SER A 1 123 ? -11.675 11.801 12.949 1.00 57.50 123 SER A O 1
ATOM 946 N N . ALA A 1 124 ? -13.066 10.430 14.045 1.00 61.75 124 ALA A N 1
ATOM 947 C CA . ALA A 1 124 ? -13.692 9.828 12.864 1.00 61.75 124 ALA A CA 1
ATOM 948 C C . ALA A 1 124 ? -15.206 9.687 13.093 1.00 61.75 124 ALA A C 1
ATOM 950 O O . ALA A 1 124 ? -15.636 9.404 14.210 1.00 61.75 124 ALA A O 1
ATOM 951 N N . THR A 1 125 ? -16.013 9.885 12.046 1.00 55.97 125 THR A N 1
ATOM 952 C CA . THR A 1 125 ? -17.471 9.660 12.095 1.00 55.97 125 THR A CA 1
ATOM 953 C C . THR A 1 125 ? -17.785 8.274 11.546 1.00 55.97 125 THR A C 1
ATOM 955 O O . THR A 1 125 ? -17.318 7.927 10.464 1.00 55.97 125 THR A O 1
ATOM 958 N N . TYR A 1 126 ? -18.574 7.488 12.276 1.00 57.38 126 TYR A N 1
ATOM 959 C CA . TYR A 1 126 ? -18.984 6.141 11.882 1.00 57.38 126 TYR A CA 1
ATOM 960 C C . TYR A 1 126 ? -20.462 5.903 12.210 1.00 57.38 126 TYR A C 1
ATOM 962 O O . TYR A 1 126 ? -21.051 6.603 13.033 1.00 57.38 126 TYR A O 1
ATOM 970 N N . SER A 1 127 ? -21.061 4.906 11.560 1.00 49.78 127 SER A N 1
ATOM 971 C CA . SER A 1 127 ? -22.415 4.432 11.857 1.00 49.78 127 SER A CA 1
ATOM 972 C C . SER A 1 127 ? -22.330 3.004 12.383 1.00 49.78 127 SER A C 1
ATOM 974 O O . SER A 1 127 ? -21.697 2.155 11.760 1.00 49.78 127 SER A O 1
ATOM 976 N N . VAL A 1 128 ? -22.944 2.749 13.539 1.00 59.19 128 VAL A N 1
ATOM 977 C CA . VAL A 1 128 ? -23.015 1.413 14.145 1.00 59.19 128 VAL A CA 1
ATOM 978 C C . VAL A 1 128 ? -24.396 0.834 13.880 1.00 59.19 128 VAL A C 1
ATOM 980 O O . VAL A 1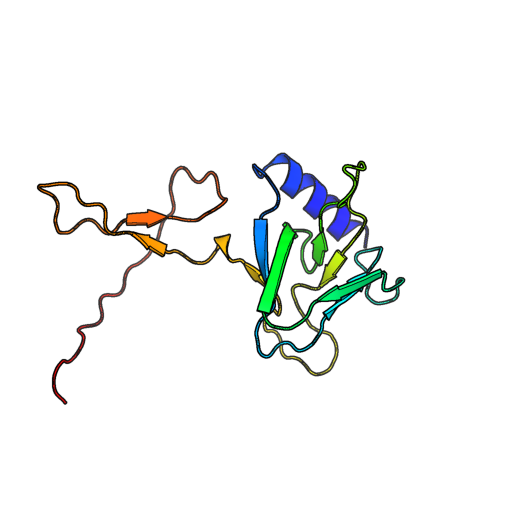 128 ? -25.401 1.441 14.240 1.00 59.19 128 VAL A O 1
ATOM 983 N N . GLU A 1 129 ? -24.444 -0.352 13.279 1.00 59.62 129 GLU A N 1
ATOM 984 C CA . GLU A 1 129 ? -25.661 -1.156 13.186 1.00 59.62 129 GLU A CA 1
ATOM 985 C C . GLU A 1 129 ? -25.569 -2.288 14.216 1.00 59.62 129 GLU A C 1
ATOM 987 O O . GLU A 1 129 ? -24.735 -3.188 14.101 1.00 59.62 129 GLU A O 1
ATOM 992 N N . LEU A 1 130 ? -26.411 -2.238 15.248 1.00 64.38 130 LEU A N 1
ATOM 993 C CA . LEU A 1 130 ? -26.511 -3.313 16.232 1.00 64.38 130 LEU A CA 1
ATOM 994 C C . LEU A 1 130 ? -27.410 -4.414 15.673 1.00 64.38 130 LEU A C 1
ATOM 996 O O . LEU A 1 130 ? -28.612 -4.215 15.503 1.00 64.38 130 LEU A O 1
ATOM 1000 N N . ARG A 1 131 ? -26.836 -5.592 15.420 1.00 66.81 131 ARG A N 1
ATOM 1001 C CA . ARG A 1 131 ? -27.616 -6.784 15.080 1.00 66.81 131 ARG A CA 1
ATOM 1002 C C . ARG A 1 131 ? -27.784 -7.658 16.317 1.00 66.81 131 ARG A C 1
ATOM 1004 O O . ARG A 1 131 ? -26.773 -8.072 16.888 1.00 66.81 131 ARG A O 1
ATOM 1011 N N . PRO A 1 132 ? -29.021 -7.962 16.745 1.00 66.81 132 PRO A N 1
ATOM 1012 C CA . PRO A 1 132 ? -29.231 -8.900 17.835 1.00 66.81 132 PRO A CA 1
ATOM 1013 C C . PRO A 1 132 ? -28.668 -10.265 17.431 1.00 66.81 132 PRO A C 1
ATOM 1015 O O . PRO A 1 132 ? -29.051 -10.836 16.411 1.00 66.81 132 PRO A O 1
ATOM 1018 N N . SER A 1 133 ? -27.737 -10.796 18.223 1.00 62.50 133 SER A N 1
ATOM 1019 C CA . SER A 1 133 ? -27.295 -12.177 18.062 1.00 62.50 133 SER A CA 1
ATOM 1020 C C . SER A 1 133 ? -28.403 -13.088 18.583 1.00 62.50 133 SER A C 1
ATOM 1022 O O . SER A 1 133 ? -28.592 -13.183 19.798 1.00 62.50 133 SER A O 1
ATOM 1024 N N . CYS A 1 134 ? -29.135 -13.760 17.697 1.00 51.91 134 CYS A N 1
ATOM 1025 C CA . CYS A 1 134 ? -30.011 -14.851 18.110 1.00 51.91 134 CYS A CA 1
ATOM 1026 C C . CYS A 1 134 ? -29.141 -15.971 18.699 1.00 51.91 134 CYS A C 1
ATOM 1028 O O . CYS A 1 134 ? -28.528 -16.748 17.970 1.00 51.91 134 CYS A O 1
ATOM 1030 N N . ARG A 1 135 ? -29.045 -16.039 20.030 1.00 52.66 135 ARG A N 1
ATOM 1031 C CA . ARG A 1 135 ? -28.649 -17.266 20.722 1.00 52.66 135 ARG A CA 1
ATOM 1032 C C . ARG A 1 135 ? -29.913 -18.115 20.826 1.00 52.66 135 ARG A C 1
ATOM 1034 O O . ARG A 1 135 ? -30.809 -17.744 21.575 1.00 52.66 135 ARG A O 1
ATOM 1041 N N . ASN A 1 136 ? -29.942 -19.209 20.065 1.00 51.47 136 ASN A N 1
ATOM 1042 C CA . ASN A 1 136 ? -31.022 -20.194 19.894 1.00 51.47 136 ASN A CA 1
ATOM 1043 C C . ASN A 1 136 ? -31.928 -19.932 18.679 1.00 51.47 136 ASN A C 1
ATOM 1045 O O . ASN A 1 136 ? -33.012 -19.364 18.803 1.00 51.47 136 ASN A O 1
ATOM 1049 N N . CYS A 1 137 ? -31.471 -20.415 17.522 1.00 47.38 137 CYS A N 1
ATOM 1050 C CA . CYS A 1 137 ? -32.336 -21.059 16.535 1.00 47.38 137 CYS A CA 1
ATOM 1051 C C . CYS A 1 137 ? -32.083 -22.567 16.628 1.00 47.38 137 CYS A C 1
ATOM 1053 O O . CYS A 1 137 ? -30.896 -22.923 16.829 1.00 47.38 137 CYS A O 1
#

Sequence (137 aa):
GAGARRVAAASRDVLLGPLPYTLRQDAGHIKVHEEPCVDTRVVDELRPGDRVLGYPGGAWLALPSDHGGEGFQRWVLVLGEARGFGPEPRLLPCWAQAAVVRRPDPGKDDDLWLEWPGLKVSSATYSVELRPSCRNC

Radius of gyration: 18.53 Å; chains: 1; bounding box: 51×35×53 Å